Protein AF-A0A9D5QRG1-F1 (afdb_monomer)

Nearest PDB structures (foldseek):
  6xg8-assembly1_A  TM=8.577E-01  e=1.048E-01  Acetivibrio thermocellus ATCC 27405
  3n0v-assembly1_D  TM=2.964E-01  e=4.352E+00  Pseudomonas putida KT2440

Mean predicted aligned error: 10.64 Å

Solvent-accessible surface area (backbone atoms only — not comparable to full-atom values): 5161 Å² total; per-residue (Å²): 133,58,68,58,54,52,53,48,52,54,57,36,69,79,31,88,86,55,47,74,62,61,65,44,83,45,72,51,76,56,95,93,38,82,43,80,42,77,43,60,29,34,70,85,65,81,61,72,58,63,68,61,54,53,56,50,52,53,48,53,51,51,50,49,51,50,51,53,45,48,73,71,71,52,54,76,74,63,57,56,69,70,79,109

Radius of gyration: 17.61 Å; Cα contacts (8 Å, |Δi|>4): 76; chains: 1; bounding box: 40×20×48 Å

Structure (mmCIF, N/CA/C/O backbone):
data_AF-A0A9D5QRG1-F1
#
_entry.id   AF-A0A9D5QRG1-F1
#
loop_
_atom_site.group_P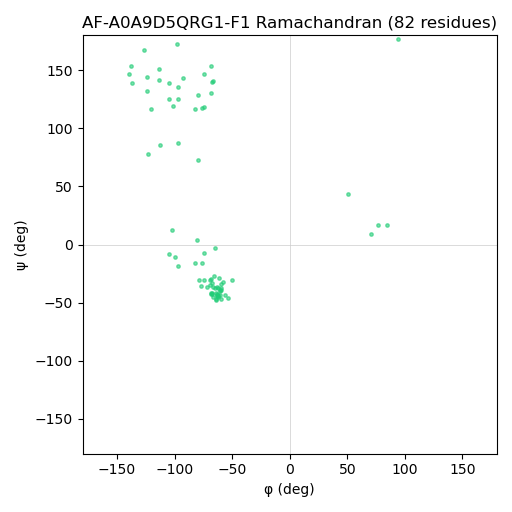DB
_atom_site.id
_atom_site.type_symbol
_atom_site.label_atom_id
_atom_site.label_alt_id
_atom_site.label_comp_id
_atom_site.label_asym_id
_atom_site.label_entity_id
_atom_site.label_seq_id
_atom_site.pdbx_PDB_ins_code
_atom_site.Cartn_x
_atom_site.Cartn_y
_atom_site.Cartn_z
_atom_site.occupancy
_atom_site.B_iso_or_equiv
_atom_site.auth_seq_id
_atom_site.auth_comp_id
_atom_site.auth_asym_id
_atom_site.auth_atom_id
_atom_site.pdbx_PDB_model_num
ATOM 1 N N . MET A 1 1 ? 7.358 -16.170 -2.230 1.00 57.00 1 MET A N 1
ATOM 2 C CA . MET A 1 1 ? 7.317 -14.885 -2.967 1.00 57.00 1 MET A CA 1
ATOM 3 C C . MET A 1 1 ? 6.207 -14.055 -2.336 1.00 57.00 1 MET A C 1
ATOM 5 O O . MET A 1 1 ? 5.167 -14.636 -2.062 1.00 57.00 1 MET A O 1
ATOM 9 N N . SER A 1 2 ? 6.418 -12.783 -1.985 1.00 78.62 2 SER A N 1
ATOM 10 C CA . SER A 1 2 ? 5.331 -11.974 -1.407 1.00 78.62 2 SER A CA 1
ATOM 11 C C . SER A 1 2 ? 4.331 -11.566 -2.492 1.00 78.62 2 SER A C 1
ATOM 13 O O . SER A 1 2 ? 4.735 -11.326 -3.630 1.00 78.62 2 SER A O 1
ATOM 15 N N . ILE A 1 3 ? 3.046 -11.462 -2.137 1.00 84.62 3 ILE A N 1
ATOM 16 C CA . ILE A 1 3 ? 1.956 -11.113 -3.070 1.00 84.62 3 ILE A CA 1
ATOM 17 C C . ILE A 1 3 ? 2.264 -9.804 -3.813 1.00 84.62 3 ILE A C 1
ATOM 19 O O . ILE A 1 3 ? 2.240 -9.770 -5.036 1.00 84.62 3 ILE A O 1
ATOM 23 N N . MET A 1 4 ? 2.713 -8.768 -3.097 1.00 86.44 4 MET A N 1
ATOM 24 C CA . MET A 1 4 ? 3.068 -7.475 -3.702 1.00 86.44 4 MET A CA 1
ATOM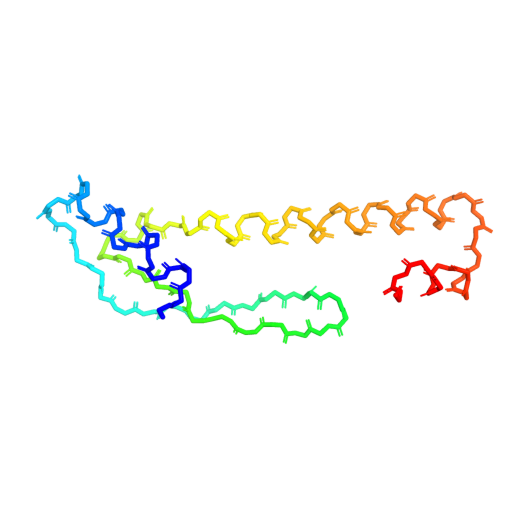 25 C C . MET A 1 4 ? 4.219 -7.566 -4.720 1.00 86.44 4 MET A C 1
ATOM 27 O O . MET A 1 4 ? 4.321 -6.742 -5.627 1.00 86.44 4 MET A O 1
ATOM 31 N N . VAL A 1 5 ? 5.139 -8.526 -4.558 1.00 84.56 5 VAL A N 1
ATOM 32 C CA . VAL A 1 5 ? 6.243 -8.730 -5.510 1.00 84.56 5 VAL A CA 1
ATOM 33 C C . VAL A 1 5 ? 5.748 -9.446 -6.763 1.00 84.56 5 VAL A C 1
ATOM 35 O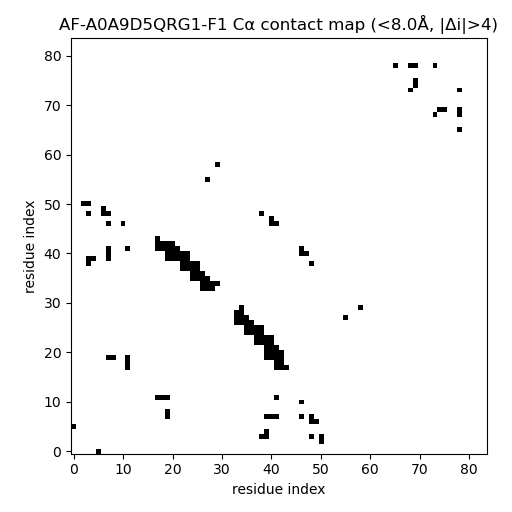 O . VAL A 1 5 ? 6.225 -9.110 -7.843 1.00 84.56 5 VAL A O 1
ATOM 38 N N . ALA A 1 6 ? 4.793 -10.371 -6.627 1.00 85.62 6 ALA A N 1
ATOM 39 C CA . ALA A 1 6 ? 4.131 -11.004 -7.764 1.00 85.62 6 ALA A CA 1
ATOM 40 C C . ALA A 1 6 ? 3.339 -9.972 -8.584 1.00 85.62 6 ALA A C 1
ATOM 42 O O . ALA A 1 6 ? 3.581 -9.859 -9.782 1.00 85.62 6 ALA A O 1
ATOM 43 N N . GLU A 1 7 ? 2.536 -9.124 -7.929 1.00 86.69 7 GLU A N 1
ATOM 44 C CA . GLU A 1 7 ? 1.814 -8.027 -8.596 1.00 86.69 7 GLU A CA 1
ATOM 45 C C . GLU A 1 7 ? 2.763 -7.095 -9.363 1.00 86.69 7 GLU A C 1
ATOM 47 O O . GLU A 1 7 ? 2.502 -6.719 -10.505 1.00 86.69 7 GLU A O 1
ATOM 52 N N . ARG A 1 8 ? 3.911 -6.740 -8.765 1.00 86.44 8 ARG A N 1
ATOM 53 C CA . ARG A 1 8 ? 4.916 -5.929 -9.463 1.00 86.44 8 ARG A CA 1
ATOM 54 C C . ARG A 1 8 ? 5.465 -6.664 -10.683 1.00 86.44 8 ARG A C 1
ATOM 56 O O . ARG A 1 8 ? 5.685 -6.035 -11.711 1.00 86.44 8 ARG A O 1
ATOM 63 N N . SER A 1 9 ? 5.758 -7.956 -10.568 1.00 86.06 9 SER A N 1
ATOM 64 C CA . SER A 1 9 ? 6.279 -8.739 -11.691 1.00 86.06 9 SER A CA 1
ATOM 65 C C . SER A 1 9 ? 5.302 -8.765 -12.866 1.00 86.06 9 SER A C 1
ATOM 67 O O . SER A 1 9 ? 5.746 -8.593 -13.997 1.00 86.06 9 SER A O 1
ATOM 69 N N . GLU A 1 10 ? 4.001 -8.892 -12.605 1.00 87.94 10 GLU A N 1
ATOM 70 C CA . GLU A 1 10 ? 2.968 -8.798 -13.644 1.00 87.94 10 GLU A CA 1
ATOM 71 C C . GLU A 1 10 ? 2.886 -7.388 -14.242 1.00 87.94 10 GLU A C 1
ATOM 73 O O . GLU A 1 10 ? 2.927 -7.231 -15.460 1.00 87.94 10 GLU A O 1
ATOM 78 N N . PHE A 1 11 ? 2.905 -6.345 -13.407 1.00 85.75 11 PHE A N 1
ATOM 79 C CA . PHE A 1 11 ? 2.910 -4.956 -13.881 1.00 85.75 11 PHE A CA 1
ATOM 80 C C . PHE A 1 11 ? 4.124 -4.628 -14.769 1.00 85.75 11 PHE A C 1
ATOM 82 O O . PHE A 1 11 ? 4.016 -3.883 -15.742 1.00 85.75 11 PHE A O 1
ATOM 89 N N . LEU A 1 12 ? 5.298 -5.179 -14.447 1.00 85.81 12 LEU A N 1
ATOM 90 C CA . LEU A 1 12 ? 6.514 -5.001 -15.245 1.00 85.81 12 LEU A CA 1
ATOM 91 C C . LEU A 1 12 ? 6.500 -5.822 -16.537 1.00 85.81 12 LEU A C 1
ATOM 93 O O . LEU A 1 12 ? 7.100 -5.385 -17.515 1.00 85.81 12 LEU A O 1
ATOM 97 N N . ALA A 1 13 ? 5.831 -6.979 -16.556 1.00 86.38 13 ALA A N 1
ATOM 98 C CA . ALA A 1 13 ? 5.655 -7.763 -17.776 1.00 86.38 13 ALA A CA 1
ATOM 99 C C . ALA A 1 13 ? 4.836 -6.990 -18.824 1.00 86.38 13 ALA A C 1
ATOM 101 O O . ALA A 1 13 ? 5.167 -7.030 -20.006 1.00 86.38 13 ALA A O 1
ATOM 102 N N . ASP A 1 14 ? 3.843 -6.220 -18.376 1.00 85.62 14 ASP A N 1
ATOM 103 C CA . ASP A 1 14 ? 3.027 -5.344 -19.226 1.00 85.62 14 ASP A CA 1
ATOM 104 C C . ASP A 1 14 ? 3.759 -4.046 -19.642 1.00 85.62 14 ASP A C 1
ATOM 106 O O . ASP A 1 14 ? 3.389 -3.374 -20.601 1.00 85.62 14 ASP A O 1
ATOM 110 N N . ASN A 1 15 ? 4.860 -3.699 -18.960 1.00 82.06 15 ASN A N 1
ATOM 111 C CA . ASN A 1 15 ? 5.614 -2.460 -19.169 1.00 82.06 15 ASN A CA 1
ATOM 112 C C . ASN A 1 15 ? 7.094 -2.738 -19.505 1.00 82.06 15 ASN A C 1
ATOM 114 O O . ASN A 1 15 ? 7.967 -2.516 -18.657 1.00 82.06 15 ASN A O 1
ATOM 118 N N . PRO A 1 16 ? 7.428 -3.134 -20.751 1.00 77.06 16 PRO A N 1
ATOM 119 C CA . PRO A 1 16 ? 8.762 -3.623 -21.133 1.00 77.06 16 PRO A CA 1
ATOM 120 C C . PRO A 1 16 ? 9.917 -2.599 -21.035 1.00 77.06 16 PRO A C 1
ATOM 122 O O . PRO A 1 16 ? 11.074 -2.951 -21.254 1.00 77.06 16 PRO A O 1
ATOM 125 N N . GLY A 1 17 ? 9.646 -1.339 -20.675 1.00 79.12 17 GLY A N 1
ATOM 126 C CA . GLY A 1 17 ? 10.657 -0.310 -20.375 1.00 79.12 17 GLY A CA 1
ATOM 127 C C . GLY A 1 17 ? 10.829 0.010 -18.884 1.00 79.12 17 GLY A C 1
ATOM 128 O O . GLY A 1 17 ? 11.748 0.741 -18.502 1.00 79.12 17 GLY A O 1
ATOM 129 N N . ASN A 1 18 ? 9.960 -0.520 -18.024 1.00 80.94 18 ASN A N 1
ATOM 130 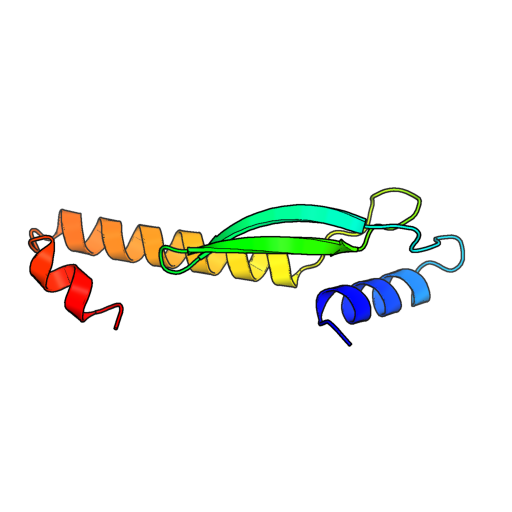C CA . ASN A 1 18 ? 9.973 -0.246 -16.596 1.00 80.94 18 ASN A CA 1
ATOM 131 C C . ASN A 1 18 ? 10.806 -1.300 -15.854 1.00 80.94 18 ASN A C 1
ATOM 133 O O . ASN A 1 18 ? 10.815 -2.477 -16.204 1.00 80.94 18 ASN A O 1
ATOM 137 N N . LYS A 1 19 ? 11.537 -0.886 -14.815 1.00 82.69 19 LYS A N 1
ATOM 138 C CA . LYS A 1 19 ? 12.309 -1.801 -13.963 1.00 82.69 19 LYS A CA 1
ATOM 139 C C . LYS A 1 19 ? 11.890 -1.642 -12.513 1.00 82.69 19 LYS A C 1
ATOM 141 O O . LYS A 1 19 ? 11.847 -0.537 -11.985 1.00 82.69 19 LYS A O 1
ATOM 146 N N . GLY A 1 20 ? 11.635 -2.763 -11.851 1.00 80.44 20 GLY A N 1
ATOM 147 C CA . GLY A 1 20 ? 11.287 -2.816 -10.435 1.00 80.44 20 GLY A CA 1
ATOM 148 C C . GLY A 1 20 ? 12.494 -2.709 -9.518 1.00 80.44 20 GLY A C 1
ATOM 149 O O . GLY A 1 20 ? 12.875 -3.716 -8.925 1.00 80.44 20 GLY A O 1
ATOM 150 N N . ASN A 1 21 ? 13.096 -1.526 -9.393 1.00 78.88 21 ASN A N 1
ATOM 151 C CA . ASN A 1 21 ? 14.248 -1.338 -8.515 1.00 78.88 21 ASN A CA 1
ATOM 152 C C . ASN A 1 21 ? 13.838 -0.672 -7.201 1.00 78.88 21 ASN A C 1
ATOM 154 O O . ASN A 1 21 ? 13.398 0.476 -7.169 1.00 78.88 21 ASN A O 1
ATOM 158 N N . GLY A 1 22 ? 14.066 -1.392 -6.105 1.00 82.81 22 GLY A N 1
ATOM 159 C CA . GLY A 1 22 ? 13.914 -0.871 -4.757 1.00 82.81 22 GLY A CA 1
ATOM 160 C C . GLY A 1 22 ? 12.556 -1.136 -4.119 1.00 82.81 22 GLY A C 1
ATOM 161 O O . GLY A 1 22 ? 11.639 -1.735 -4.688 1.00 82.81 22 GLY A O 1
ATOM 162 N N . HIS A 1 23 ? 12.476 -0.698 -2.870 1.00 85.62 23 HIS A N 1
ATOM 163 C CA . HIS A 1 23 ? 11.298 -0.805 -2.035 1.00 85.62 23 HIS A CA 1
ATOM 164 C C . HIS A 1 23 ? 11.133 0.487 -1.243 1.00 85.62 23 HIS A C 1
ATOM 166 O O . HIS A 1 23 ? 12.126 1.101 -0.852 1.00 85.62 23 HIS A O 1
ATOM 172 N N . ARG A 1 24 ? 9.887 0.874 -0.979 1.00 86.81 24 ARG A N 1
ATOM 173 C CA . ARG A 1 24 ? 9.557 1.926 -0.018 1.00 86.81 24 ARG A CA 1
ATOM 174 C C . ARG A 1 24 ? 9.008 1.293 1.264 1.00 86.81 24 ARG A C 1
ATOM 176 O O . ARG A 1 24 ? 8.244 0.328 1.169 1.00 86.81 24 ARG A O 1
ATOM 183 N N . PRO A 1 25 ? 9.389 1.790 2.449 1.00 84.75 25 PRO A N 1
ATOM 184 C CA . PRO A 1 25 ? 8.714 1.399 3.674 1.00 84.75 25 PRO A CA 1
ATOM 185 C C . PRO A 1 25 ? 7.285 1.950 3.650 1.00 84.75 25 PRO A C 1
ATOM 187 O O . PRO A 1 25 ? 7.047 3.074 3.205 1.00 84.75 25 PRO A O 1
ATOM 190 N N . GLY A 1 26 ? 6.336 1.151 4.111 1.00 82.75 26 GLY A N 1
ATOM 191 C CA . GLY A 1 26 ? 4.982 1.588 4.420 1.00 82.75 26 GLY A CA 1
ATOM 192 C C . GLY A 1 26 ? 4.535 0.941 5.718 1.00 82.75 26 GLY A C 1
ATOM 193 O O . GLY A 1 26 ? 5.022 -0.127 6.071 1.00 82.75 26 GLY A O 1
ATOM 194 N N . SER A 1 27 ? 3.622 1.577 6.436 1.00 80.19 27 SER A N 1
ATOM 195 C CA . SER A 1 27 ? 3.028 0.994 7.635 1.00 80.19 27 SER A CA 1
ATOM 196 C C . SER A 1 27 ? 1.529 1.241 7.649 1.00 80.19 27 SER A C 1
ATOM 198 O O . SER A 1 27 ? 1.115 2.351 7.319 1.00 80.19 27 SER A O 1
ATOM 200 N N . THR A 1 28 ? 0.755 0.236 8.050 1.00 74.62 28 THR A N 1
ATOM 201 C CA . THR A 1 28 ? -0.688 0.356 8.336 1.00 74.62 28 THR A CA 1
ATOM 202 C C . THR A 1 28 ? -0.988 -0.177 9.735 1.00 74.62 28 THR A C 1
ATOM 204 O O . THR A 1 28 ? -0.125 -0.818 10.344 1.00 74.62 28 THR A O 1
ATOM 207 N N . TYR A 1 29 ? -2.181 0.092 10.258 1.00 70.50 29 TYR A N 1
ATOM 208 C CA . TYR A 1 29 ? -2.612 -0.341 11.586 1.00 70.50 29 TYR A CA 1
ATOM 209 C C . TYR A 1 29 ? -3.744 -1.371 11.481 1.00 70.50 29 TYR A C 1
ATOM 211 O O . TYR A 1 29 ? -4.911 -1.047 11.615 1.00 70.50 29 TYR A O 1
ATOM 219 N N . GLY A 1 30 ? -3.405 -2.649 11.317 1.00 70.56 30 GLY A N 1
ATOM 220 C CA . GLY A 1 30 ? -4.404 -3.719 11.234 1.00 70.56 30 GLY A CA 1
ATOM 221 C C . GLY A 1 30 ? -4.613 -4.431 12.572 1.00 70.56 30 GLY A C 1
ATOM 222 O O . GLY A 1 30 ? -3.637 -4.798 13.226 1.00 70.56 30 GLY A O 1
ATOM 223 N N . HIS A 1 31 ? -5.869 -4.680 12.964 1.00 64.88 31 HIS A N 1
ATOM 224 C CA . HIS A 1 31 ? -6.232 -5.499 14.140 1.00 64.88 31 HIS A CA 1
ATOM 225 C C . HIS A 1 31 ? -5.489 -5.094 15.433 1.00 64.88 31 HIS A C 1
ATOM 227 O O . HIS A 1 31 ? -4.939 -5.928 16.154 1.00 64.88 31 HIS A O 1
ATOM 233 N N . GLY A 1 32 ? -5.385 -3.787 15.692 1.00 69.25 32 GLY A N 1
ATOM 234 C CA . GLY A 1 32 ? -4.706 -3.256 16.880 1.00 69.25 32 GLY A CA 1
ATOM 235 C C . GLY A 1 32 ? -3.177 -3.404 16.878 1.00 69.25 32 GLY A C 1
ATOM 236 O O . GLY A 1 32 ? -2.538 -3.134 17.895 1.00 69.25 32 GLY A O 1
ATOM 237 N N . ARG A 1 33 ? -2.559 -3.811 15.760 1.00 75.00 33 ARG A N 1
ATOM 238 C CA . ARG A 1 33 ? -1.100 -3.936 15.614 1.00 75.00 33 ARG A CA 1
ATOM 239 C C . ARG A 1 33 ? -0.592 -3.118 14.430 1.00 75.00 33 ARG A C 1
ATOM 241 O O . ARG A 1 33 ? -1.227 -3.023 13.384 1.00 75.00 33 ARG A O 1
ATOM 248 N N . LYS A 1 34 ? 0.604 -2.545 14.582 1.00 79.25 34 LYS A N 1
ATOM 249 C CA . LYS A 1 34 ? 1.299 -1.870 13.483 1.00 79.25 34 LYS A CA 1
ATOM 250 C C . LYS A 1 34 ? 1.900 -2.923 12.552 1.00 79.25 34 LYS A C 1
ATOM 252 O O . LYS A 1 34 ? 2.760 -3.697 12.962 1.00 79.25 34 LYS A O 1
ATOM 257 N N . LEU A 1 35 ? 1.449 -2.940 11.307 1.00 80.75 35 LEU A N 1
ATOM 258 C CA . LEU A 1 35 ? 1.986 -3.776 10.241 1.00 80.75 35 LEU A CA 1
ATOM 259 C C . LEU A 1 35 ? 2.975 -2.943 9.429 1.00 80.75 35 LEU A C 1
ATOM 261 O O . LEU A 1 35 ? 2.632 -1.872 8.930 1.00 80.75 35 LEU A O 1
ATOM 265 N N . GLU A 1 36 ? 4.203 -3.432 9.290 1.00 83.38 36 GLU A N 1
ATOM 266 C CA . GLU A 1 36 ? 5.248 -2.792 8.494 1.00 83.38 36 GLU A CA 1
ATOM 267 C C . GLU A 1 36 ? 5.446 -3.559 7.185 1.00 83.38 36 GLU A C 1
ATOM 269 O O . GLU A 1 36 ? 5.709 -4.761 7.170 1.00 83.38 36 GLU A O 1
ATOM 274 N N . PHE A 1 37 ? 5.335 -2.855 6.063 1.00 83.56 37 PHE A N 1
ATOM 275 C CA . PHE A 1 37 ? 5.467 -3.413 4.727 1.00 83.56 37 PHE A CA 1
ATOM 276 C C . PHE A 1 37 ? 6.694 -2.866 4.018 1.00 83.56 37 PHE A C 1
ATOM 278 O O . PHE A 1 37 ? 7.006 -1.673 4.040 1.00 83.56 37 PHE A O 1
ATOM 285 N N . ARG A 1 38 ? 7.338 -3.757 3.269 1.00 86.25 38 ARG A N 1
ATOM 286 C CA . ARG A 1 38 ? 8.339 -3.401 2.272 1.00 86.25 38 ARG A CA 1
ATOM 287 C C . ARG A 1 38 ? 7.669 -3.369 0.897 1.00 86.25 38 ARG A C 1
ATOM 289 O O . ARG A 1 38 ? 7.665 -4.361 0.170 1.00 86.25 38 ARG A O 1
ATOM 296 N N . ILE A 1 39 ? 7.105 -2.219 0.546 1.00 86.00 39 ILE A N 1
ATOM 297 C CA . ILE A 1 39 ? 6.309 -2.035 -0.669 1.00 86.00 39 ILE A CA 1
ATOM 298 C C . ILE A 1 39 ? 7.253 -1.982 -1.879 1.00 86.00 39 ILE A C 1
ATOM 300 O O . ILE A 1 39 ? 8.116 -1.102 -1.935 1.00 86.00 39 ILE A O 1
ATOM 304 N N . PRO A 1 40 ? 7.146 -2.906 -2.845 1.00 87.19 40 PRO A N 1
ATOM 305 C CA . PRO A 1 40 ? 7.993 -2.892 -4.029 1.00 87.19 40 PRO A CA 1
ATOM 306 C C . PRO A 1 40 ? 7.692 -1.668 -4.904 1.00 87.19 40 PRO A C 1
ATOM 308 O O . PRO A 1 40 ? 6.541 -1.261 -5.033 1.00 87.19 40 PRO A O 1
ATOM 311 N N . ARG A 1 41 ? 8.740 -1.061 -5.472 1.00 85.62 41 ARG A N 1
ATOM 312 C CA . ARG A 1 41 ? 8.639 0.128 -6.331 1.00 85.62 41 ARG A CA 1
ATOM 313 C C . ARG A 1 41 ? 9.045 -0.211 -7.762 1.00 85.62 41 ARG A C 1
ATOM 315 O O . ARG A 1 41 ? 9.869 -1.104 -7.982 1.00 85.62 41 ARG A O 1
ATOM 322 N N . ASP A 1 42 ? 8.481 0.513 -8.716 1.00 85.50 42 ASP A N 1
ATOM 323 C CA . ASP A 1 42 ? 8.961 0.585 -10.091 1.00 85.50 42 ASP A CA 1
ATOM 324 C C . ASP A 1 42 ? 9.825 1.842 -10.310 1.00 85.50 42 ASP A C 1
ATOM 326 O O . ASP A 1 42 ? 9.947 2.699 -9.429 1.00 85.50 42 ASP A O 1
ATOM 330 N N . ARG A 1 43 ? 10.451 1.949 -11.48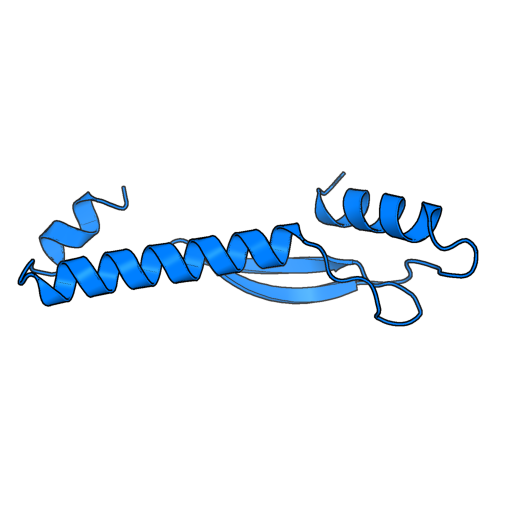4 1.00 81.62 43 ARG A N 1
ATOM 331 C CA . ARG A 1 43 ? 11.396 3.026 -11.807 1.00 81.62 43 ARG A CA 1
ATOM 332 C C . ARG A 1 43 ? 10.715 4.388 -11.926 1.00 81.62 43 ARG A C 1
ATOM 334 O O . ARG A 1 43 ? 11.355 5.397 -11.645 1.00 81.62 43 ARG A O 1
ATOM 341 N N . TYR A 1 44 ? 9.452 4.408 -12.339 1.00 79.94 44 TYR A N 1
ATOM 342 C CA . TYR A 1 44 ? 8.676 5.624 -12.566 1.00 79.94 44 TYR A CA 1
ATOM 343 C C . TYR A 1 44 ? 7.740 5.956 -11.396 1.00 79.94 44 TYR A C 1
ATOM 345 O O . TYR A 1 44 ? 7.231 7.068 -11.324 1.00 79.94 44 TYR A O 1
ATOM 353 N N . GLY A 1 45 ? 7.565 5.039 -10.439 1.00 78.12 45 GLY A N 1
ATOM 354 C CA . GLY A 1 45 ? 6.668 5.217 -9.298 1.00 78.12 45 GLY A CA 1
ATOM 355 C C . GLY A 1 45 ? 5.187 5.030 -9.641 1.00 78.12 45 GLY A C 1
ATOM 356 O O . GLY A 1 45 ? 4.342 5.451 -8.858 1.00 78.12 45 GLY A O 1
ATOM 357 N N . ASN A 1 46 ? 4.881 4.413 -10.783 1.00 81.44 46 ASN A N 1
ATOM 358 C CA . ASN A 1 46 ? 3.522 4.151 -11.255 1.00 81.44 46 ASN A CA 1
ATOM 359 C C . ASN A 1 46 ? 2.900 2.890 -10.638 1.00 81.44 46 ASN A C 1
ATOM 361 O O . ASN A 1 46 ? 1.689 2.702 -10.712 1.00 81.44 46 ASN A O 1
ATOM 365 N N . PHE A 1 47 ? 3.707 2.011 -10.041 1.00 82.06 47 PHE A N 1
ATOM 366 C CA . PHE A 1 47 ? 3.221 0.780 -9.438 1.00 82.06 47 PHE A CA 1
ATOM 367 C C . PHE A 1 47 ? 2.675 1.030 -8.027 1.00 82.06 47 PHE A C 1
ATOM 369 O O . PHE A 1 47 ? 3.415 1.362 -7.093 1.00 82.06 47 PHE A O 1
ATOM 376 N N . TYR A 1 48 ? 1.376 0.785 -7.867 1.00 82.06 48 TYR A N 1
ATOM 377 C CA . TYR A 1 48 ? 0.690 0.732 -6.582 1.00 82.06 48 TYR A CA 1
ATOM 378 C C . TYR A 1 48 ? 0.068 -0.659 -6.425 1.00 82.06 48 TYR A C 1
ATOM 380 O O . TYR A 1 48 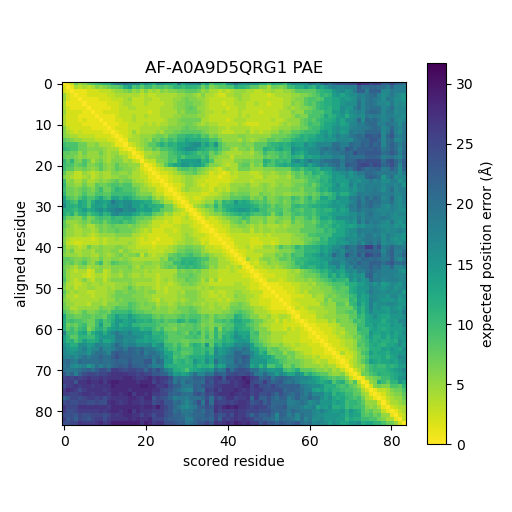? -0.789 -1.017 -7.229 1.00 82.06 48 TYR A O 1
ATOM 388 N N . PRO A 1 49 ? 0.493 -1.458 -5.430 1.00 84.12 49 PRO A N 1
ATOM 389 C CA . PRO A 1 49 ? -0.032 -2.810 -5.262 1.00 84.12 49 PRO A CA 1
ATOM 390 C C . PRO A 1 49 ? -1.499 -2.759 -4.821 1.00 84.12 49 PRO A C 1
ATOM 392 O O . PRO A 1 49 ? -1.833 -2.051 -3.86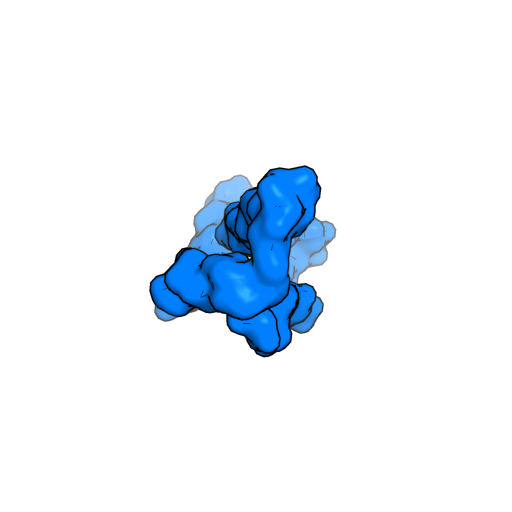3 1.00 84.12 49 PRO A O 1
ATOM 395 N N . GLN A 1 50 ? -2.368 -3.516 -5.493 1.00 84.88 50 GLN A N 1
ATOM 396 C CA . GLN A 1 50 ? -3.806 -3.511 -5.218 1.00 84.88 50 GLN A CA 1
ATOM 397 C C . GLN A 1 50 ? -4.109 -4.155 -3.870 1.00 84.88 50 GLN A C 1
ATOM 399 O O . GLN A 1 50 ? -5.017 -3.708 -3.171 1.00 84.88 50 GLN A O 1
ATOM 404 N N . ILE A 1 51 ? -3.297 -5.125 -3.438 1.00 83.94 51 ILE A N 1
ATOM 405 C CA . ILE A 1 51 ? -3.462 -5.740 -2.117 1.00 83.94 51 ILE A CA 1
ATOM 406 C C . ILE A 1 51 ? -3.375 -4.716 -0.975 1.00 83.94 51 ILE A C 1
ATOM 408 O O . ILE A 1 51 ? -4.070 -4.863 0.024 1.00 83.94 51 ILE A O 1
ATOM 412 N N . LEU A 1 52 ? -2.581 -3.644 -1.116 1.00 82.06 52 LEU A N 1
ATOM 413 C CA . LEU A 1 52 ? -2.552 -2.569 -0.115 1.00 82.06 52 LEU A CA 1
ATOM 414 C C . LEU A 1 52 ? -3.846 -1.752 -0.099 1.00 82.06 52 LEU A C 1
ATOM 416 O O . LEU A 1 52 ? -4.246 -1.295 0.967 1.00 82.06 52 LEU A O 1
ATOM 420 N N . ALA A 1 53 ? -4.483 -1.551 -1.254 1.00 82.69 53 ALA A N 1
ATOM 421 C CA . ALA A 1 53 ? -5.764 -0.856 -1.327 1.00 82.69 53 ALA A CA 1
ATOM 422 C C . ALA A 1 53 ? -6.871 -1.686 -0.664 1.00 82.69 53 ALA A C 1
ATOM 424 O O . ALA A 1 53 ? -7.631 -1.147 0.130 1.00 82.69 53 ALA A O 1
ATOM 425 N N . ILE A 1 54 ? -6.889 -3.001 -0.911 1.00 83.31 54 ILE A N 1
ATOM 426 C CA . ILE A 1 54 ? -7.834 -3.934 -0.280 1.00 83.31 54 ILE A CA 1
ATOM 427 C C . ILE A 1 54 ? -7.633 -3.970 1.239 1.00 83.31 54 ILE A C 1
ATOM 429 O O . ILE A 1 54 ? -8.600 -3.893 1.986 1.00 83.31 54 ILE A O 1
ATOM 433 N N . LEU A 1 55 ? -6.385 -4.048 1.715 1.00 79.31 55 LEU A N 1
ATOM 434 C CA . LEU A 1 55 ? -6.099 -4.037 3.155 1.00 79.31 55 LEU A CA 1
ATOM 435 C C . LEU A 1 55 ? -6.602 -2.759 3.836 1.00 79.31 55 LEU A C 1
ATOM 437 O O . LEU A 1 55 ? -7.119 -2.828 4.945 1.00 79.31 55 LEU A O 1
ATOM 441 N N . ARG A 1 56 ? -6.468 -1.611 3.167 1.00 78.31 56 ARG A N 1
ATOM 442 C CA . ARG A 1 56 ? -6.960 -0.331 3.677 1.00 78.31 56 ARG A CA 1
ATOM 443 C C . ARG A 1 56 ? -8.489 -0.267 3.707 1.00 78.31 56 ARG A C 1
ATOM 445 O O . ARG A 1 56 ? -9.046 0.203 4.689 1.00 78.31 56 ARG A O 1
ATOM 452 N N . ASP A 1 57 ? -9.145 -0.757 2.660 1.00 78.75 57 ASP A N 1
ATOM 453 C CA . ASP A 1 57 ? -10.608 -0.803 2.558 1.00 78.75 57 ASP A CA 1
ATOM 454 C C . ASP A 1 57 ? -11.230 -1.678 3.659 1.00 78.75 57 ASP A C 1
ATOM 456 O O . ASP A 1 57 ? -12.155 -1.256 4.348 1.00 78.75 57 ASP A O 1
ATOM 460 N N . GLN A 1 58 ? -10.635 -2.847 3.920 1.00 73.12 58 GLN A N 1
ATOM 461 C CA . GLN A 1 58 ? -11.037 -3.724 5.025 1.00 73.12 58 GLN A CA 1
ATOM 462 C C . GLN A 1 58 ? -10.856 -3.059 6.402 1.00 73.12 58 GLN A C 1
ATOM 464 O O . GLN A 1 58 ? -11.682 -3.248 7.292 1.00 73.12 58 GLN A O 1
ATOM 469 N N . GLU A 1 59 ? -9.795 -2.267 6.590 1.00 72.31 59 GLU A N 1
ATOM 470 C CA . GLU A 1 59 ? -9.588 -1.472 7.811 1.00 72.31 59 GLU A CA 1
ATOM 471 C C . GLU A 1 59 ? -10.692 -0.413 7.986 1.00 72.31 59 GLU A C 1
ATOM 473 O O . GLU A 1 59 ? -11.273 -0.313 9.067 1.00 72.31 59 GLU A O 1
ATOM 478 N N . GLU A 1 60 ? -11.019 0.341 6.930 1.00 76.69 60 GLU A N 1
ATOM 479 C CA . GLU A 1 60 ? -12.074 1.366 6.962 1.00 76.69 60 GLU A CA 1
ATOM 480 C C . GLU A 1 60 ? -13.464 0.757 7.201 1.00 76.69 60 GLU A C 1
ATOM 482 O O . GLU A 1 60 ? -14.276 1.328 7.932 1.00 76.69 60 GLU A O 1
ATOM 487 N N . GLU A 1 61 ? -13.746 -0.418 6.639 1.00 74.50 61 GLU A N 1
ATOM 488 C CA . GLU A 1 61 ? -15.006 -1.122 6.875 1.00 74.50 61 GLU A CA 1
ATOM 489 C C . GLU A 1 61 ? -15.116 -1.646 8.315 1.00 74.50 61 GLU A C 1
ATOM 491 O O . GLU A 1 61 ? -16.160 -1.471 8.951 1.00 74.50 61 GLU A O 1
ATOM 496 N N . CYS A 1 62 ? -14.036 -2.199 8.877 1.00 67.94 62 CYS A N 1
ATOM 497 C CA . CYS A 1 62 ? -13.977 -2.577 10.291 1.00 67.94 62 CYS A CA 1
ATOM 498 C C . CYS A 1 62 ? -14.178 -1.374 11.225 1.00 67.94 62 CYS A C 1
ATOM 500 O O . CYS A 1 62 ? -14.946 -1.470 12.185 1.00 67.94 62 CYS A O 1
ATOM 502 N N . ASP A 1 63 ? -13.539 -0.236 10.938 1.00 71.06 63 ASP A N 1
ATOM 503 C CA . ASP A 1 63 ? -13.705 0.995 11.721 1.00 71.06 63 ASP A CA 1
ATOM 504 C C . ASP A 1 63 ? -15.146 1.520 11.638 1.00 71.06 63 ASP A C 1
ATOM 506 O O . ASP A 1 63 ? -15.766 1.857 12.649 1.00 71.06 63 ASP A O 1
ATOM 510 N N . ARG A 1 64 ? -15.750 1.474 10.446 1.00 76.25 64 ARG A N 1
ATOM 511 C CA . ARG A 1 64 ? -17.154 1.843 10.238 1.00 76.25 64 ARG A CA 1
ATOM 512 C C . ARG A 1 64 ? -18.116 0.928 10.989 1.00 76.25 64 ARG A C 1
ATOM 514 O O . ARG A 1 64 ? -19.085 1.417 11.575 1.00 76.25 64 ARG A O 1
ATOM 521 N N . LEU A 1 65 ? -17.875 -0.382 10.974 1.00 70.94 65 LEU A N 1
ATOM 522 C CA . LEU A 1 65 ? -18.657 -1.359 11.732 1.00 70.94 65 LEU A CA 1
ATOM 523 C C . LEU A 1 65 ? -18.530 -1.104 13.237 1.00 70.94 65 LEU A C 1
ATOM 525 O O . LEU A 1 65 ? -19.550 -1.058 13.927 1.00 70.94 65 LEU A O 1
ATOM 529 N N . ALA A 1 66 ? -17.319 -0.840 13.737 1.00 67.12 66 ALA A N 1
ATOM 530 C CA . ALA A 1 66 ? -17.098 -0.450 15.127 1.00 67.12 66 ALA A CA 1
ATOM 531 C C . ALA A 1 66 ? -17.848 0.848 15.474 1.00 67.12 66 ALA A C 1
ATOM 533 O O . ALA A 1 66 ? -18.580 0.892 16.462 1.00 67.12 66 ALA A O 1
ATOM 534 N N . GLY A 1 67 ? -17.760 1.883 14.633 1.00 66.69 67 GLY A N 1
ATOM 535 C CA . GLY A 1 67 ? -18.487 3.143 14.807 1.00 66.69 67 GLY A CA 1
ATOM 536 C C . GLY A 1 67 ? -20.010 2.968 14.810 1.00 66.69 67 GLY A C 1
ATOM 537 O O . GLY A 1 67 ? -20.710 3.572 15.629 1.00 66.69 67 GLY A O 1
ATOM 538 N N . ALA A 1 68 ? -20.544 2.093 13.953 1.00 66.75 68 ALA A N 1
ATOM 539 C CA . ALA A 1 68 ? -21.966 1.754 13.938 1.00 66.75 68 ALA A CA 1
ATOM 540 C C . ALA A 1 68 ? -22.400 1.008 15.213 1.00 66.75 68 ALA A C 1
ATOM 542 O O . ALA A 1 68 ? -23.497 1.254 15.720 1.00 66.75 68 ALA A O 1
ATOM 543 N N . LEU A 1 69 ? -21.546 0.133 15.755 1.00 61.66 69 LEU A N 1
ATOM 544 C CA . LEU A 1 69 ? -21.781 -0.567 17.021 1.00 61.66 69 LEU A CA 1
ATOM 545 C C . LEU A 1 69 ? -21.763 0.404 18.215 1.00 61.66 69 LEU A C 1
ATOM 547 O O . LEU A 1 69 ? -22.671 0.348 19.046 1.00 61.66 69 LEU A O 1
ATOM 551 N N . TYR A 1 70 ? -20.826 1.359 18.248 1.00 58.25 70 TYR A N 1
ATOM 552 C CA . TYR A 1 70 ? -20.800 2.433 19.251 1.00 58.25 70 TYR A CA 1
ATOM 553 C C . TYR A 1 70 ? -22.046 3.327 19.179 1.00 58.25 70 TYR A C 1
ATOM 555 O O . TYR A 1 70 ? -22.659 3.626 20.203 1.00 58.25 70 TYR A O 1
ATOM 563 N N . THR A 1 71 ? -22.473 3.714 17.972 1.00 61.38 71 THR A N 1
ATOM 564 C CA . THR A 1 71 ? -23.657 4.575 17.775 1.00 61.38 71 THR A CA 1
ATOM 565 C C . THR A 1 71 ? -24.957 3.887 18.211 1.00 61.38 71 THR A C 1
ATOM 567 O O . THR A 1 71 ? -25.904 4.555 18.621 1.00 61.38 71 THR A O 1
ATOM 570 N N . LYS A 1 72 ? -25.009 2.548 18.176 1.00 64.12 72 LYS A N 1
ATOM 571 C CA . LYS A 1 72 ? -26.151 1.754 18.661 1.00 64.12 72 LYS A CA 1
ATOM 572 C C . LYS A 1 72 ? -26.182 1.553 20.186 1.00 64.12 72 LYS A C 1
ATOM 574 O O . LYS A 1 72 ? -27.085 0.877 20.670 1.00 64.12 72 LYS A O 1
ATOM 579 N N . GLY A 1 73 ? -25.263 2.158 20.947 1.00 54.97 73 GLY A N 1
ATOM 580 C CA . GLY A 1 73 ? -25.288 2.155 22.417 1.00 54.97 73 GLY A CA 1
ATOM 581 C C . GLY A 1 73 ? -24.663 0.921 23.073 1.00 54.97 73 GLY A C 1
ATOM 582 O O . GLY A 1 73 ? -24.903 0.676 24.254 1.00 54.97 73 GLY A O 1
ATOM 583 N N . LEU A 1 74 ? -23.870 0.143 22.330 1.00 56.94 74 LEU A N 1
ATOM 584 C CA . LEU A 1 74 ? -23.109 -0.978 22.882 1.00 56.94 74 LEU A CA 1
ATOM 585 C C . LEU A 1 74 ? -21.842 -0.456 23.570 1.00 56.94 74 LEU A C 1
ATOM 587 O O . LEU A 1 74 ? -21.079 0.326 23.001 1.00 56.94 74 LEU A O 1
ATOM 591 N N . THR A 1 75 ? -21.632 -0.873 2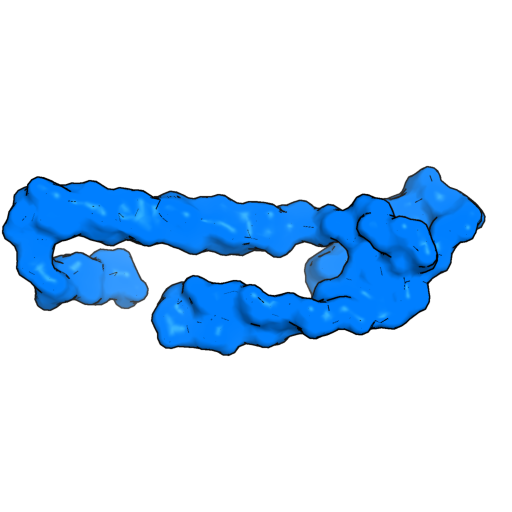4.817 1.00 59.28 75 THR A N 1
ATOM 592 C CA . THR A 1 75 ? -20.446 -0.524 25.604 1.00 59.28 75 THR A CA 1
ATOM 593 C C . THR A 1 75 ? -19.196 -1.189 25.021 1.00 59.28 75 THR A C 1
ATOM 595 O O . THR A 1 75 ? -19.267 -2.246 24.392 1.00 59.28 75 THR A O 1
ATOM 598 N N . GLN A 1 76 ? -18.033 -0.575 25.254 1.00 54.28 76 GLN A N 1
ATOM 599 C CA . GLN A 1 76 ? -16.726 -1.007 24.739 1.00 54.28 76 GLN A CA 1
ATOM 600 C C . GLN A 1 76 ? -16.423 -2.502 24.995 1.00 54.28 76 GLN A C 1
ATOM 602 O O . GLN A 1 76 ? -15.775 -3.140 24.171 1.00 54.28 76 GLN A O 1
ATOM 607 N N . GLU A 1 77 ? -16.945 -3.084 26.082 1.00 58.62 77 GLU A N 1
ATOM 608 C CA . GLU A 1 77 ? -16.800 -4.513 26.411 1.00 58.62 77 GLU A CA 1
ATOM 609 C C . GLU A 1 77 ? -17.535 -5.461 25.446 1.00 58.62 77 GLU A C 1
ATOM 611 O O . GLU A 1 77 ? -17.050 -6.556 25.183 1.00 58.62 77 GLU A O 1
ATOM 616 N N . GLN A 1 78 ? -18.679 -5.060 24.882 1.00 55.94 78 GLN A N 1
ATOM 617 C CA . GLN A 1 78 ? -19.440 -5.906 23.949 1.00 55.94 78 GLN A CA 1
ATOM 618 C C . GLN A 1 78 ? -18.836 -5.901 22.542 1.00 55.94 78 GLN A C 1
ATOM 620 O O . GLN A 1 78 ? -18.926 -6.892 21.823 1.00 55.94 78 GLN A O 1
ATOM 625 N N . VAL A 1 79 ? -18.202 -4.792 22.158 1.00 55.62 79 VAL A N 1
ATOM 626 C CA . VAL A 1 79 ? -17.559 -4.635 20.849 1.00 55.62 79 VAL A CA 1
ATOM 627 C C . VAL A 1 79 ? -16.287 -5.484 20.765 1.00 55.62 79 VAL A C 1
ATOM 629 O O . VAL A 1 79 ? -16.044 -6.105 19.738 1.00 55.62 79 VAL A O 1
ATOM 632 N N . VAL A 1 80 ? -15.524 -5.602 21.859 1.00 54.66 80 VAL A N 1
ATOM 633 C CA . VAL A 1 80 ? -14.319 -6.453 21.926 1.00 54.66 80 VAL A CA 1
ATOM 634 C C . VAL A 1 80 ? -14.626 -7.931 21.652 1.00 54.66 80 VAL A C 1
ATOM 636 O O . VAL A 1 80 ? -13.819 -8.593 21.013 1.00 54.66 80 VAL A O 1
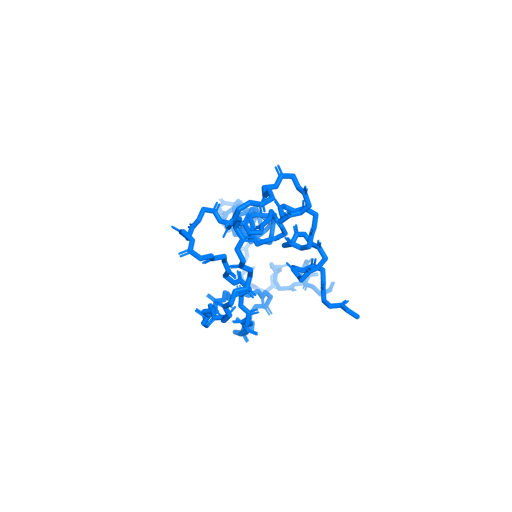ATOM 639 N N . GLY A 1 81 ? -15.798 -8.437 22.047 1.00 53.97 81 GLY A N 1
ATOM 640 C CA . GLY A 1 81 ? -16.188 -9.835 21.810 1.00 53.97 81 GLY A CA 1
ATOM 641 C C . GLY A 1 81 ? -16.583 -10.182 20.367 1.00 53.97 81 GLY A C 1
ATOM 642 O O . GLY A 1 81 ? -16.825 -11.348 20.084 1.00 53.97 81 GLY A O 1
ATOM 643 N N . VAL A 1 82 ? -16.686 -9.198 19.466 1.00 58.50 82 VAL A N 1
ATOM 644 C CA . VAL A 1 82 ? -17.012 -9.415 18.039 1.00 58.50 82 VAL A CA 1
ATOM 645 C C . VAL A 1 82 ? -15.750 -9.458 17.166 1.00 58.50 82 VAL A C 1
ATOM 647 O O . VAL A 1 82 ? -15.796 -9.964 16.049 1.00 58.50 82 VAL A O 1
ATOM 650 N N . PHE A 1 83 ? -14.630 -8.934 17.671 1.00 52.97 83 PHE A N 1
ATOM 651 C CA . PHE A 1 83 ? -13.350 -8.858 16.959 1.00 52.97 83 PHE A CA 1
ATOM 652 C C . PHE A 1 83 ? -12.334 -9.941 17.400 1.00 52.97 83 PHE A C 1
ATOM 654 O O . PHE A 1 83 ? -11.158 -9.814 17.048 1.00 52.97 83 PHE A O 1
ATOM 661 N N . ASP A 1 84 ? -12.769 -10.965 18.153 1.00 45.78 84 ASP A N 1
ATOM 662 C CA . ASP A 1 84 ? -12.002 -12.187 18.497 1.00 45.78 84 ASP A CA 1
ATOM 663 C C . ASP A 1 84 ? -12.327 -13.348 17.540 1.00 45.78 84 ASP A C 1
ATOM 665 O O . ASP A 1 84 ? -13.531 -13.566 17.261 1.00 45.78 84 ASP A O 1
#

Foldseek 3Di:
DDPLVVQVVVVCVVPVVKDFDAFDWDWDQPLNDIDIDGHTAIPVRPDDRVVVVVRVVVVVVLVVVLVVCVVVPDDPVVNVVVSD

Secondary structure (DSSP, 8-state):
--HHHHHHHHHHHH-TT-----EEEEEEEETTEEEEEEEE--SSS----HHHHHHHHHHHHHHHHHHHHHHTT--HHHHHTT--

pLDDT: mean 75.32, std 10.98, range [45.78, 87.94]

Sequence (84 aa):
MSIMVAERSEFLADNPGNKGNGHRPGSTYGHGRKLEFRIPRDRYGNFYPQILAILRDQEEECDRLAGALYTKGLTQEQVVGVFD